Protein AF-A0AAP0HHI8-F1 (afdb_monomer_lite)

Structure (mmCIF, N/CA/C/O backbone):
data_AF-A0AAP0HHI8-F1
#
_entry.id   AF-A0AAP0HHI8-F1
#
loop_
_atom_site.group_PDB
_atom_site.id
_atom_site.type_symbol
_atom_site.label_atom_id
_atom_site.label_alt_id
_atom_site.label_comp_id
_atom_site.label_asym_id
_atom_site.label_entity_id
_atom_site.label_seq_id
_atom_site.pdbx_PDB_ins_code
_atom_site.Cartn_x
_atom_site.Cartn_y
_atom_site.Cartn_z
_atom_site.occupancy
_atom_site.B_iso_or_equiv
_atom_site.auth_seq_id
_atom_site.auth_comp_id
_atom_site.auth_asym_id
_atom_site.auth_atom_id
_atom_site.pdbx_PDB_model_num
ATOM 1 N N . MET A 1 1 ? 8.937 -1.704 11.828 1.00 56.41 1 MET A N 1
ATOM 2 C CA . MET A 1 1 ? 7.585 -2.298 11.725 1.00 56.41 1 MET A CA 1
ATOM 3 C C . MET A 1 1 ? 6.617 -1.222 11.260 1.00 56.41 1 MET A C 1
ATOM 5 O O . MET A 1 1 ? 6.593 -0.177 11.894 1.00 56.41 1 MET A O 1
ATOM 9 N N . HIS A 1 2 ? 5.910 -1.427 10.143 1.00 73.81 2 HIS A N 1
ATOM 10 C CA . HIS A 1 2 ? 4.812 -0.548 9.717 1.00 73.81 2 HIS A CA 1
ATOM 11 C C . HIS A 1 2 ? 3.497 -1.232 10.093 1.00 73.81 2 HIS A C 1
ATOM 13 O O . HIS A 1 2 ? 3.322 -2.398 9.747 1.00 73.81 2 HIS A O 1
ATOM 19 N N . GLN A 1 3 ? 2.611 -0.545 10.809 1.00 81.88 3 GLN A N 1
ATOM 20 C CA . GLN A 1 3 ? 1.309 -1.084 11.211 1.00 81.88 3 GLN A CA 1
ATOM 21 C C . GLN A 1 3 ? 0.217 -0.349 10.444 1.00 81.88 3 GLN A C 1
ATOM 23 O O . GLN A 1 3 ? 0.236 0.877 10.405 1.00 81.88 3 GLN A O 1
ATOM 28 N N . ALA A 1 4 ? -0.702 -1.085 9.825 1.00 85.81 4 ALA A N 1
ATOM 29 C CA . ALA A 1 4 ? -1.831 -0.505 9.110 1.00 85.81 4 ALA A CA 1
ATOM 30 C C . ALA A 1 4 ? -3.136 -0.737 9.881 1.00 85.81 4 ALA A C 1
ATOM 32 O O . ALA A 1 4 ? -3.312 -1.802 10.467 1.00 85.81 4 ALA A O 1
ATOM 33 N N . ASN A 1 5 ? -4.040 0.238 9.835 1.00 87.81 5 ASN A N 1
ATOM 34 C CA . ASN A 1 5 ? -5.405 0.166 10.345 1.00 87.81 5 ASN A CA 1
ATOM 35 C C . ASN A 1 5 ? -6.360 0.640 9.242 1.00 87.81 5 ASN A C 1
ATOM 37 O O . ASN A 1 5 ? -6.081 1.622 8.557 1.00 87.81 5 ASN A O 1
ATOM 41 N N . LEU A 1 6 ? -7.488 -0.042 9.050 1.00 88.75 6 LEU A N 1
ATOM 42 C CA . LEU A 1 6 ? -8.510 0.384 8.092 1.00 88.75 6 LEU A CA 1
ATOM 43 C C . LEU A 1 6 ? -9.340 1.529 8.693 1.00 88.75 6 LEU A C 1
ATOM 45 O O . LEU A 1 6 ? -9.959 1.336 9.735 1.00 88.75 6 LEU A O 1
ATOM 49 N N . ILE A 1 7 ? -9.381 2.683 8.020 1.00 91.75 7 ILE A N 1
ATOM 50 C CA . ILE A 1 7 ? -10.215 3.832 8.414 1.00 91.75 7 ILE A CA 1
ATOM 51 C C . ILE A 1 7 ? -11.561 3.773 7.692 1.00 91.75 7 ILE A C 1
ATOM 53 O O . ILE A 1 7 ? -12.610 3.918 8.314 1.00 91.75 7 ILE A O 1
ATOM 57 N N . ASN A 1 8 ? -11.543 3.544 6.376 1.00 88.31 8 ASN A N 1
ATOM 58 C CA . ASN A 1 8 ? -12.754 3.532 5.563 1.00 88.31 8 ASN A CA 1
ATOM 59 C C . ASN A 1 8 ? -12.696 2.412 4.518 1.00 88.31 8 ASN A C 1
ATOM 61 O O . ASN A 1 8 ? -11.838 2.380 3.633 1.00 88.31 8 ASN A O 1
ATOM 65 N N . ARG A 1 9 ? -13.639 1.470 4.623 1.00 86.19 9 ARG A N 1
ATOM 66 C CA . ARG A 1 9 ? -13.730 0.308 3.732 1.00 86.19 9 ARG A CA 1
ATOM 67 C C . ARG A 1 9 ? -14.242 0.670 2.339 1.00 86.19 9 ARG A C 1
ATOM 69 O O . ARG A 1 9 ? -13.790 0.073 1.360 1.00 86.19 9 ARG A O 1
ATOM 76 N N . ASP A 1 10 ? -15.149 1.635 2.247 1.00 86.75 10 ASP A N 1
ATOM 77 C CA . ASP A 1 10 ? -15.786 2.044 0.996 1.00 86.75 10 ASP A CA 1
ATOM 78 C C . ASP A 1 10 ? -14.804 2.773 0.087 1.00 86.75 10 ASP A C 1
ATOM 80 O O . ASP A 1 10 ? -14.808 2.557 -1.124 1.00 86.75 10 ASP A O 1
ATOM 84 N N . THR A 1 11 ? -13.897 3.568 0.649 1.00 83.56 11 THR A N 1
ATOM 85 C CA . THR A 1 11 ? -12.831 4.246 -0.106 1.00 83.56 11 THR A CA 1
ATOM 86 C C . THR A 1 11 ? -11.542 3.420 -0.177 1.00 83.56 11 THR A C 1
ATOM 88 O O . THR A 1 11 ? -10.712 3.637 -1.061 1.00 83.56 11 THR A O 1
ATOM 91 N N . GLY A 1 12 ? -11.384 2.413 0.688 1.00 87.56 12 GLY A N 1
ATOM 92 C CA . GLY A 1 12 ? -10.142 1.649 0.811 1.00 87.56 12 GLY A CA 1
ATOM 93 C C . GLY A 1 12 ? -9.021 2.494 1.416 1.00 87.56 12 GLY A C 1
ATOM 94 O O . GLY A 1 12 ? -7.895 2.476 0.911 1.00 87.56 12 GLY A O 1
ATOM 95 N N . GLU A 1 13 ? -9.358 3.257 2.451 1.00 92.12 13 GLU A N 1
ATOM 96 C CA . GLU A 1 13 ? -8.476 4.177 3.157 1.00 92.12 13 GLU A CA 1
ATOM 97 C C . GLU A 1 13 ? -7.903 3.540 4.422 1.00 92.12 13 GLU A C 1
ATOM 99 O O . GLU A 1 13 ? -8.629 2.986 5.254 1.00 92.12 13 GLU A O 1
ATOM 104 N N . PHE A 1 14 ? -6.586 3.638 4.564 1.00 90.50 14 PHE A N 1
ATOM 105 C CA . PHE A 1 14 ? -5.817 3.033 5.638 1.00 90.50 14 PHE A CA 1
ATOM 106 C C . PHE A 1 14 ? -4.957 4.076 6.321 1.00 90.50 14 PHE A C 1
ATOM 108 O O . PHE A 1 14 ? -4.244 4.841 5.671 1.00 90.50 14 PHE A O 1
ATOM 115 N N . GLU A 1 15 ? -4.958 4.026 7.641 1.00 90.62 15 GLU A N 1
ATOM 116 C CA . GLU A 1 15 ? -3.914 4.614 8.452 1.00 90.62 15 GLU A CA 1
ATOM 117 C C . GLU A 1 15 ? -2.704 3.686 8.431 1.00 90.62 15 GLU A C 1
ATOM 119 O O . GLU A 1 15 ? -2.843 2.495 8.698 1.00 90.62 15 GLU A O 1
ATOM 124 N N . VAL A 1 16 ? -1.513 4.196 8.141 1.00 87.06 16 VAL A N 1
ATOM 125 C CA . VAL A 1 16 ? -0.277 3.419 8.224 1.00 87.06 16 VAL A CA 1
ATOM 126 C C . VAL A 1 16 ? 0.723 4.140 9.105 1.00 87.06 16 VAL A C 1
ATOM 128 O O . VAL A 1 16 ? 1.270 5.182 8.741 1.00 87.06 16 VAL A O 1
ATOM 131 N N . LEU A 1 17 ? 0.999 3.550 10.261 1.00 84.50 17 LEU A N 1
ATOM 132 C CA . LEU A 1 17 ? 2.037 3.996 11.168 1.00 84.50 17 LEU A CA 1
ATOM 133 C C . LEU A 1 17 ? 3.398 3.560 10.623 1.00 84.50 17 LEU A C 1
ATOM 135 O O . LEU A 1 17 ? 3.709 2.366 10.571 1.00 84.50 17 LEU A O 1
ATOM 139 N N . ALA A 1 18 ? 4.221 4.528 10.222 1.00 70.69 18 ALA A N 1
ATOM 140 C CA . ALA A 1 18 ? 5.595 4.267 9.825 1.00 70.69 18 ALA A CA 1
ATOM 141 C C . ALA A 1 18 ? 6.493 4.057 11.051 1.00 70.69 18 ALA A C 1
ATOM 143 O O . ALA A 1 18 ? 6.644 4.947 11.888 1.00 70.69 18 ALA A O 1
ATOM 144 N N . GLY A 1 19 ? 7.096 2.870 11.160 1.00 61.72 19 GLY A N 1
ATOM 145 C CA . GLY A 1 19 ? 8.020 2.557 12.249 1.00 61.72 19 GLY A CA 1
ATOM 146 C C . GLY A 1 19 ? 9.261 3.449 12.227 1.00 61.72 19 GLY A C 1
ATOM 147 O O . GLY A 1 19 ? 9.740 3.837 11.161 1.00 61.72 19 GLY A O 1
ATOM 148 N N . ARG A 1 20 ? 9.810 3.747 13.411 1.00 55.56 20 ARG A N 1
ATOM 149 C CA . ARG A 1 20 ? 11.046 4.529 13.562 1.00 55.56 20 ARG A CA 1
ATOM 150 C C . ARG A 1 20 ? 12.186 3.874 12.773 1.00 55.56 20 ARG A C 1
ATOM 152 O O . ARG A 1 20 ? 12.538 2.728 13.036 1.00 55.56 20 ARG A O 1
ATOM 159 N N . HIS A 1 21 ? 12.766 4.605 11.823 1.00 54.03 21 HIS A N 1
ATOM 160 C CA . HIS A 1 21 ? 14.046 4.251 11.210 1.00 54.03 21 HIS A CA 1
ATOM 161 C C . HIS A 1 21 ? 15.128 5.061 11.934 1.00 54.03 21 HIS A C 1
ATOM 163 O O . HIS A 1 21 ? 15.070 6.292 11.917 1.00 54.03 21 HIS A O 1
ATOM 169 N N . GLY A 1 22 ? 16.045 4.368 12.615 1.00 46.06 22 GLY A N 1
ATOM 170 C CA . GLY A 1 22 ? 16.957 4.876 13.656 1.00 46.06 22 GLY A CA 1
ATOM 171 C C . GLY A 1 22 ? 18.066 5.844 13.227 1.00 46.06 22 GLY A C 1
ATOM 172 O O . GLY A 1 22 ? 19.156 5.775 13.767 1.00 46.06 22 GLY A O 1
ATOM 173 N N . ASP A 1 23 ? 17.794 6.745 12.290 1.00 49.66 23 ASP A N 1
ATOM 174 C CA . ASP A 1 23 ? 18.743 7.776 11.835 1.00 49.66 23 ASP A CA 1
ATOM 175 C C . ASP A 1 23 ? 18.049 9.134 11.586 1.00 49.66 23 ASP A C 1
ATOM 177 O O . ASP A 1 23 ? 18.624 10.201 11.783 1.00 49.66 23 ASP A O 1
ATOM 181 N N . ARG A 1 24 ? 16.745 9.144 11.272 1.00 51.34 24 ARG A N 1
ATOM 182 C CA . ARG A 1 24 ? 16.010 10.390 10.999 1.00 51.34 24 ARG A CA 1
ATOM 183 C C . ARG A 1 24 ? 15.369 10.936 12.269 1.00 51.34 24 ARG A C 1
ATOM 185 O O . ARG A 1 24 ? 14.168 10.761 12.483 1.00 51.34 24 ARG A O 1
ATOM 192 N N . MET A 1 25 ? 16.162 11.654 13.063 1.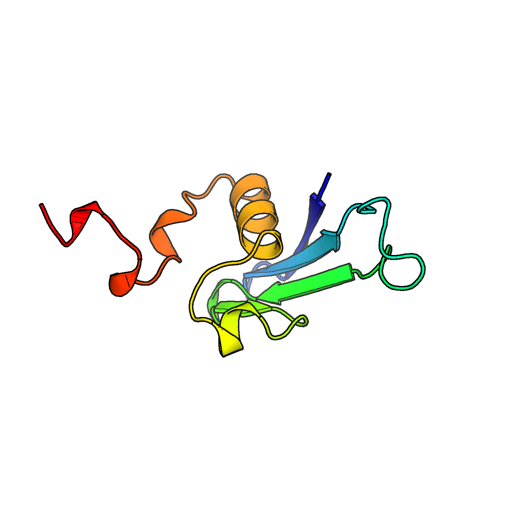00 43.31 25 MET A N 1
ATOM 193 C CA . MET A 1 25 ? 15.783 12.275 14.345 1.00 43.31 25 MET A CA 1
ATOM 194 C C . MET A 1 25 ? 14.581 13.254 14.277 1.00 43.31 25 MET A C 1
ATOM 196 O O . MET A 1 25 ? 14.082 13.685 15.309 1.00 43.31 25 MET A O 1
ATOM 200 N N . HIS A 1 26 ? 14.033 13.541 13.087 1.00 47.66 26 HIS A N 1
ATOM 201 C CA . HIS A 1 26 ? 12.885 14.444 12.893 1.00 47.66 26 HIS A CA 1
ATOM 202 C C . HIS A 1 26 ? 11.698 13.852 12.106 1.00 47.66 26 HIS A C 1
ATOM 204 O O . HIS A 1 26 ? 10.817 14.596 11.681 1.00 47.66 26 HIS A O 1
ATOM 210 N N . LYS A 1 27 ? 11.652 12.534 11.844 1.00 52.56 27 LYS A N 1
ATOM 211 C CA . LYS A 1 27 ? 10.626 11.952 10.945 1.00 52.56 27 LYS A CA 1
ATOM 212 C C . LYS A 1 27 ? 10.143 10.556 11.359 1.00 52.56 27 LYS A C 1
ATOM 214 O O . LYS A 1 27 ? 9.960 9.680 10.518 1.00 52.56 27 LYS A O 1
ATOM 219 N N . GLY A 1 28 ? 9.964 10.336 12.660 1.00 44.69 28 GLY A N 1
ATOM 220 C CA . GLY A 1 28 ? 9.582 9.044 13.241 1.00 44.69 28 GLY A CA 1
ATOM 221 C C . GLY A 1 28 ? 8.374 9.150 14.165 1.00 44.69 28 GLY A C 1
ATOM 222 O O . GLY A 1 28 ? 8.552 9.140 15.374 1.00 44.69 28 GLY A O 1
ATOM 223 N N . ASN A 1 29 ? 7.186 9.310 13.578 1.00 54.44 29 ASN A N 1
ATOM 224 C CA . ASN A 1 29 ? 5.839 9.054 14.133 1.00 54.44 29 ASN A CA 1
ATOM 225 C C . ASN A 1 29 ? 4.763 9.537 13.138 1.00 54.44 29 ASN A C 1
ATOM 227 O O . ASN A 1 29 ? 3.680 9.981 13.506 1.00 54.44 29 ASN A O 1
ATOM 231 N N . ASN A 1 30 ? 5.082 9.511 11.845 1.00 68.31 30 ASN A N 1
ATOM 232 C CA . ASN A 1 30 ? 4.192 10.042 10.834 1.00 68.31 30 ASN A CA 1
ATOM 233 C C . ASN A 1 30 ? 3.223 8.936 10.433 1.00 68.31 30 ASN A C 1
ATOM 235 O O . ASN A 1 30 ? 3.557 8.081 9.614 1.00 68.31 30 ASN A O 1
ATOM 239 N N . THR A 1 31 ? 2.027 8.972 11.011 1.00 80.00 31 THR A N 1
ATOM 240 C CA . THR A 1 31 ? 0.855 8.335 10.419 1.00 80.00 31 THR A CA 1
ATOM 241 C C . THR A 1 31 ? 0.726 8.808 8.977 1.00 80.00 31 THR A C 1
ATOM 243 O O . THR A 1 31 ? 0.816 10.006 8.701 1.00 80.00 31 THR A O 1
ATOM 246 N N . GLN A 1 32 ? 0.565 7.874 8.049 1.00 86.94 32 GLN A N 1
ATOM 247 C CA . GLN A 1 32 ? 0.308 8.169 6.648 1.00 86.94 32 GLN A CA 1
ATOM 248 C C . GLN A 1 32 ? -1.033 7.595 6.239 1.00 86.94 32 GLN A C 1
ATOM 250 O O . GLN A 1 32 ? -1.340 6.452 6.558 1.00 86.94 32 GLN A O 1
ATOM 255 N N . ILE A 1 33 ? -1.798 8.379 5.495 1.00 87.56 33 ILE A N 1
ATOM 256 C CA . ILE A 1 33 ? -3.060 7.936 4.924 1.00 87.56 33 ILE A CA 1
ATOM 257 C C . ILE A 1 33 ? -2.771 7.326 3.560 1.00 87.56 33 ILE A C 1
ATOM 259 O O . ILE A 1 33 ? -2.118 7.943 2.714 1.00 87.56 33 ILE A O 1
ATOM 263 N N . VAL A 1 34 ? -3.222 6.095 3.356 1.00 88.25 34 VAL A N 1
ATOM 264 C CA . VAL A 1 34 ? -3.138 5.376 2.087 1.00 88.25 34 VAL A CA 1
ATOM 265 C C . VAL A 1 34 ? -4.551 5.161 1.575 1.00 88.25 34 VAL A C 1
ATOM 267 O O . VAL A 1 34 ? -5.324 4.454 2.207 1.00 88.25 34 VAL A O 1
ATOM 270 N N . ILE A 1 35 ? -4.870 5.715 0.409 1.00 90.06 35 ILE A N 1
ATOM 271 C CA . ILE A 1 35 ? -6.132 5.455 -0.289 1.00 90.06 35 ILE A CA 1
ATOM 272 C C . ILE A 1 35 ? -5.807 4.512 -1.444 1.00 90.06 35 ILE A C 1
ATOM 274 O O . ILE A 1 35 ? -5.314 4.933 -2.494 1.00 90.06 35 ILE A O 1
ATOM 278 N N . MET A 1 36 ? -6.036 3.212 -1.245 1.00 85.19 36 MET A N 1
ATOM 279 C CA . MET A 1 36 ? -5.596 2.192 -2.204 1.00 85.19 36 MET A CA 1
ATOM 280 C C . MET A 1 36 ? -6.359 2.250 -3.528 1.00 85.19 36 MET A C 1
ATOM 282 O O . MET A 1 36 ? -5.753 2.030 -4.576 1.00 85.19 36 MET A O 1
ATOM 286 N N . LYS A 1 37 ? -7.660 2.578 -3.505 1.00 85.62 37 LYS A N 1
ATOM 287 C CA . LYS A 1 37 ? -8.471 2.704 -4.731 1.00 85.62 37 LYS A CA 1
ATOM 288 C C . LYS A 1 37 ? -7.968 3.820 -5.646 1.00 85.62 37 LYS A C 1
ATOM 290 O O . LYS A 1 37 ? -7.990 3.668 -6.861 1.00 85.62 37 LYS A O 1
ATOM 295 N N . GLU A 1 38 ? -7.470 4.901 -5.055 1.00 87.50 38 GLU A N 1
ATOM 296 C CA . GLU A 1 38 ? -6.935 6.056 -5.781 1.00 87.50 38 GLU A CA 1
ATOM 297 C C . GLU A 1 38 ? -5.426 5.976 -6.024 1.00 87.50 38 GLU A C 1
ATOM 299 O O . GLU A 1 38 ? -4.868 6.871 -6.652 1.00 87.50 38 GLU A O 1
ATOM 304 N N . ARG A 1 39 ? -4.752 4.931 -5.521 1.00 85.19 39 ARG A N 1
ATOM 305 C CA . ARG A 1 39 ? -3.285 4.797 -5.557 1.00 85.19 39 ARG A CA 1
ATOM 306 C C . ARG A 1 39 ? -2.570 6.020 -4.972 1.00 85.19 39 ARG A C 1
ATOM 308 O O . ARG A 1 39 ? -1.575 6.505 -5.506 1.00 85.19 39 ARG A O 1
ATOM 315 N N . LYS A 1 40 ? -3.093 6.536 -3.857 1.00 87.44 40 LYS A N 1
ATOM 316 C CA . LYS A 1 40 ? -2.563 7.729 -3.188 1.00 87.44 40 LYS A CA 1
ATOM 317 C C . LYS A 1 40 ? -2.004 7.399 -1.818 1.00 87.44 40 LYS A C 1
ATOM 319 O O . LYS A 1 40 ? -2.535 6.569 -1.083 1.00 87.44 40 LYS A O 1
ATOM 324 N N . CYS A 1 41 ? -0.946 8.113 -1.457 1.00 86.69 41 CYS A N 1
ATOM 325 C CA . CYS A 1 41 ? -0.446 8.173 -0.093 1.00 86.69 41 CYS A CA 1
ATOM 326 C C . CYS A 1 41 ? -0.208 9.631 0.306 1.00 86.69 41 CYS A C 1
ATOM 328 O O . CYS A 1 41 ? 0.330 10.402 -0.488 1.00 86.69 41 CYS A O 1
ATOM 330 N N . SER A 1 42 ? -0.542 10.008 1.540 1.00 86.81 42 SER A N 1
ATOM 331 C CA . SER A 1 42 ? -0.295 11.357 2.073 1.00 86.81 42 SER A CA 1
ATOM 332 C C . SER A 1 42 ? 1.186 11.754 2.069 1.00 86.81 42 SER A C 1
ATOM 334 O O . SER A 1 42 ? 1.509 12.934 2.153 1.00 86.81 42 SER A O 1
ATOM 336 N N . CYS A 1 43 ? 2.110 10.791 1.946 1.00 82.12 43 CYS A N 1
ATOM 337 C CA . CYS A 1 43 ? 3.538 11.083 1.823 1.00 82.12 43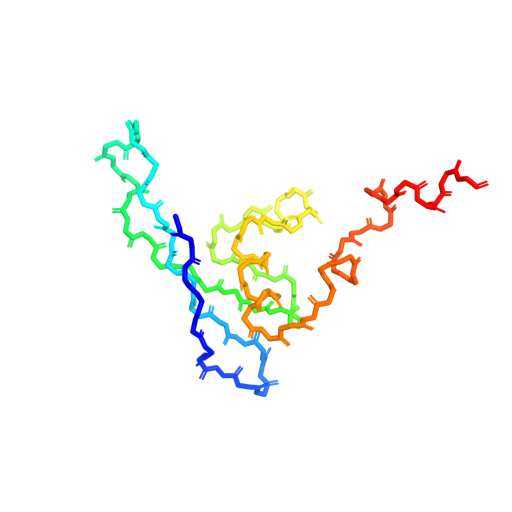 CYS A CA 1
ATOM 338 C C . CYS A 1 43 ? 3.930 11.606 0.432 1.00 82.12 43 CYS A C 1
ATOM 340 O O . CYS A 1 43 ? 5.098 11.936 0.231 1.00 82.12 43 CYS A O 1
ATOM 342 N N . ASN A 1 44 ? 2.991 11.621 -0.522 1.00 81.12 44 ASN A N 1
ATOM 343 C CA . ASN A 1 44 ? 3.132 11.985 -1.935 1.00 81.12 44 ASN A CA 1
ATOM 344 C C . ASN A 1 44 ? 4.099 11.129 -2.766 1.00 81.12 44 ASN A C 1
ATOM 346 O O . ASN A 1 44 ? 4.205 11.310 -3.974 1.00 81.12 44 ASN A O 1
ATOM 350 N N . LYS A 1 45 ? 4.778 10.148 -2.166 1.00 80.94 45 LYS A N 1
ATOM 351 C CA . LYS A 1 45 ? 5.802 9.359 -2.867 1.00 80.94 45 LYS A CA 1
ATOM 352 C C . LYS A 1 45 ? 5.221 8.411 -3.902 1.00 80.94 45 LYS A C 1
ATOM 354 O O . LYS A 1 45 ? 5.841 8.209 -4.936 1.00 80.94 45 LYS A O 1
ATOM 359 N N . TRP A 1 46 ? 4.039 7.856 -3.647 1.00 82.00 46 TRP A N 1
ATOM 360 C CA . TRP A 1 46 ? 3.383 7.002 -4.635 1.00 82.00 46 TRP A CA 1
ATOM 361 C C . TRP A 1 46 ? 3.063 7.811 -5.900 1.00 82.00 46 TRP A C 1
ATOM 363 O O . TRP A 1 46 ? 3.373 7.399 -7.009 1.00 82.00 46 TRP A O 1
ATOM 373 N N . GLN A 1 47 ? 2.556 9.024 -5.715 1.00 81.94 47 GLN A N 1
ATOM 374 C CA . GLN A 1 47 ? 2.198 9.939 -6.787 1.00 81.94 47 GLN A CA 1
ATOM 375 C C . GLN A 1 47 ? 3.431 10.452 -7.542 1.00 81.94 47 GLN A C 1
ATOM 377 O O . GLN A 1 47 ? 3.377 10.609 -8.754 1.00 81.94 47 GLN A O 1
ATOM 382 N N . SER A 1 48 ? 4.544 10.702 -6.845 1.00 80.38 48 SER A N 1
ATOM 383 C CA . SER A 1 48 ? 5.768 11.221 -7.468 1.00 80.38 48 SER A CA 1
ATOM 384 C C . SER A 1 48 ? 6.573 10.175 -8.235 1.00 80.38 48 SER A C 1
ATOM 386 O O . SER A 1 48 ? 7.232 10.529 -9.205 1.00 80.38 48 SER A O 1
ATOM 388 N N . PHE A 1 49 ? 6.572 8.917 -7.787 1.00 75.38 49 PHE A N 1
ATOM 389 C CA . PHE A 1 49 ? 7.464 7.891 -8.334 1.00 75.38 49 PHE A CA 1
ATOM 390 C C . PHE A 1 49 ? 6.738 6.738 -9.037 1.00 75.38 49 PHE A C 1
ATOM 392 O O . PHE A 1 49 ? 7.404 5.835 -9.528 1.00 75.38 49 PHE A O 1
ATOM 399 N N . GLY A 1 50 ? 5.402 6.702 -9.037 1.00 66.88 50 GLY A N 1
ATOM 400 C CA . GLY A 1 50 ? 4.609 5.650 -9.691 1.00 66.88 50 GLY A CA 1
ATOM 401 C C . GLY A 1 50 ? 4.661 4.276 -9.009 1.00 66.88 50 GLY A C 1
ATOM 402 O O . GLY A 1 50 ? 3.810 3.428 -9.261 1.00 66.88 50 GLY A O 1
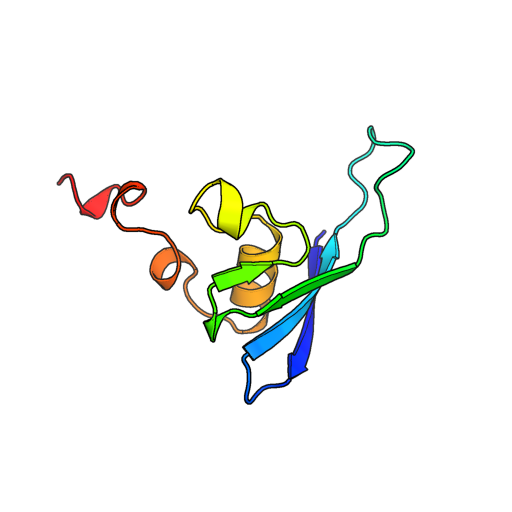ATOM 403 N N . PHE A 1 51 ? 5.599 4.039 -8.085 1.00 68.00 51 PHE A N 1
ATOM 404 C CA . PHE A 1 51 ? 5.709 2.765 -7.383 1.00 68.00 51 PHE A CA 1
ATOM 405 C C . PHE A 1 51 ? 5.081 2.795 -5.985 1.00 68.00 51 PHE A C 1
ATOM 407 O O . PHE A 1 51 ? 5.185 3.789 -5.251 1.00 68.00 51 PHE A O 1
ATOM 414 N N . PRO A 1 52 ? 4.466 1.681 -5.564 1.00 63.72 52 PRO A N 1
ATOM 415 C CA . PRO A 1 52 ? 3.896 1.596 -4.240 1.00 63.72 52 PRO A CA 1
ATOM 416 C C . PRO A 1 52 ? 4.983 1.494 -3.168 1.00 63.72 52 PRO A C 1
ATOM 418 O O . PRO A 1 52 ? 5.720 0.514 -3.067 1.00 63.72 52 PRO A O 1
ATOM 421 N N . TRP A 1 53 ? 5.075 2.532 -2.340 1.00 76.19 53 TRP A N 1
ATOM 422 C CA . TRP A 1 53 ? 5.994 2.572 -1.202 1.00 76.19 53 TRP A CA 1
ATOM 423 C C . TRP A 1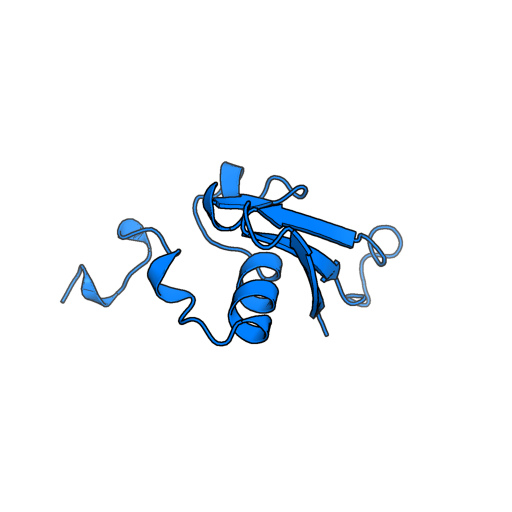 53 ? 5.570 1.636 -0.063 1.00 76.19 53 TRP A C 1
ATOM 425 O O . TRP A 1 53 ? 4.445 1.133 -0.035 1.00 76.19 53 TRP A O 1
ATOM 435 N N . LEU A 1 54 ? 6.456 1.469 0.933 1.00 79.81 54 LEU A N 1
ATOM 436 C CA . LEU A 1 54 ? 6.239 0.628 2.123 1.00 79.81 54 LEU A CA 1
ATOM 437 C C . LEU A 1 54 ? 4.858 0.797 2.781 1.00 79.81 54 LEU A C 1
ATOM 439 O O . LEU A 1 54 ? 4.326 -0.176 3.308 1.00 79.81 54 LEU A O 1
ATOM 443 N N . HIS A 1 55 ? 4.258 1.992 2.735 1.00 84.69 55 HIS A N 1
ATOM 444 C CA . HIS A 1 55 ? 2.927 2.216 3.304 1.00 84.69 55 HIS A CA 1
ATOM 445 C C . HIS A 1 55 ? 1.835 1.405 2.594 1.00 84.69 55 HIS A C 1
ATOM 447 O O . HIS A 1 55 ? 0.992 0.805 3.253 1.00 84.69 55 HIS A O 1
ATOM 453 N N . MET A 1 56 ? 1.871 1.320 1.260 1.00 85.38 56 MET A N 1
ATOM 454 C CA . MET A 1 56 ? 0.924 0.477 0.530 1.00 85.38 56 MET A CA 1
ATOM 455 C C . MET A 1 56 ? 1.199 -1.004 0.785 1.00 85.38 56 MET A C 1
ATOM 457 O O . MET A 1 56 ? 0.258 -1.771 0.959 1.00 85.38 56 MET A O 1
ATOM 461 N N . LEU A 1 57 ? 2.469 -1.418 0.852 1.00 86.56 57 LEU A N 1
ATOM 462 C CA . LEU A 1 57 ? 2.806 -2.808 1.174 1.00 86.56 57 LEU A CA 1
ATOM 463 C C . LEU A 1 57 ? 2.241 -3.214 2.542 1.00 86.56 57 LEU A C 1
ATOM 465 O O . LEU A 1 57 ? 1.704 -4.310 2.673 1.00 86.56 57 LEU A O 1
ATOM 469 N N . ALA A 1 58 ? 2.281 -2.313 3.528 1.00 87.38 58 ALA A N 1
ATOM 470 C CA . ALA A 1 58 ? 1.667 -2.532 4.835 1.00 87.38 58 ALA A CA 1
ATOM 471 C C . ALA A 1 58 ? 0.133 -2.649 4.754 1.00 87.38 58 ALA A C 1
ATOM 473 O O . ALA A 1 58 ? -0.434 -3.569 5.340 1.00 87.38 58 ALA A O 1
ATOM 474 N N . ALA A 1 59 ? -0.538 -1.779 3.990 1.00 86.38 59 ALA A N 1
ATOM 475 C CA . ALA A 1 59 ? -1.984 -1.875 3.766 1.00 86.38 59 ALA A CA 1
ATOM 476 C C . ALA A 1 59 ? -2.373 -3.181 3.042 1.00 86.38 59 ALA A C 1
ATOM 478 O O . ALA A 1 59 ? -3.308 -3.864 3.453 1.00 86.38 59 ALA A O 1
ATOM 479 N N . CYS A 1 60 ? -1.611 -3.587 2.021 1.00 88.50 60 CYS A N 1
ATOM 480 C CA . CYS A 1 60 ? -1.801 -4.853 1.306 1.00 88.50 60 CYS A CA 1
ATOM 481 C C . CYS A 1 60 ? -1.609 -6.066 2.220 1.00 88.50 60 CYS A C 1
ATOM 483 O O . CYS A 1 60 ? -2.414 -6.996 2.171 1.00 88.50 60 CYS A O 1
ATOM 485 N N . ALA A 1 61 ? -0.582 -6.046 3.076 1.00 87.56 61 ALA A N 1
ATOM 486 C CA . ALA A 1 61 ? -0.346 -7.090 4.067 1.00 87.56 61 ALA A CA 1
ATOM 487 C C . ALA A 1 61 ? -1.507 -7.190 5.069 1.00 87.56 61 ALA A C 1
ATOM 489 O O . ALA A 1 61 ? -1.946 -8.296 5.382 1.00 87.56 61 ALA A O 1
ATOM 490 N N . PHE A 1 62 ? -2.054 -6.050 5.507 1.00 87.38 62 PHE A N 1
ATOM 491 C CA . PHE A 1 62 ? -3.204 -5.998 6.413 1.00 87.38 62 PHE A CA 1
ATOM 492 C C . PHE A 1 62 ? -4.450 -6.656 5.809 1.00 87.38 62 PHE A C 1
ATOM 494 O O . PHE A 1 62 ? -5.093 -7.468 6.469 1.00 87.38 62 PHE A O 1
ATOM 501 N N . ILE A 1 63 ? -4.766 -6.375 4.539 1.00 88.06 63 ILE A N 1
ATOM 502 C CA . ILE A 1 63 ? -5.928 -6.979 3.861 1.00 88.06 63 ILE A CA 1
ATOM 503 C C . ILE A 1 63 ? -5.627 -8.289 3.120 1.00 88.06 63 ILE A C 1
ATOM 505 O O . ILE A 1 63 ? -6.504 -8.811 2.433 1.00 88.06 63 ILE A O 1
ATOM 509 N N . ARG A 1 64 ? -4.404 -8.821 3.234 1.00 87.31 64 ARG A N 1
ATOM 510 C CA . ARG A 1 64 ? -3.943 -10.049 2.559 1.00 87.31 64 ARG A CA 1
ATOM 511 C C . ARG A 1 64 ? -4.162 -10.042 1.040 1.00 87.31 64 ARG A C 1
ATOM 513 O O . ARG A 1 64 ? -4.520 -11.058 0.447 1.00 87.31 64 ARG A O 1
ATOM 520 N N . VAL A 1 65 ? -3.931 -8.898 0.399 1.00 88.62 65 VAL A N 1
ATOM 521 C CA . VAL A 1 65 ? -3.989 -8.763 -1.064 1.00 88.62 65 VAL A CA 1
ATOM 522 C C . VAL A 1 65 ? -2.581 -8.740 -1.638 1.00 88.62 65 VAL A C 1
ATOM 524 O O . VAL A 1 65 ? -1.677 -8.125 -1.077 1.00 88.62 65 VAL A O 1
ATOM 527 N N . ASN A 1 66 ? -2.402 -9.392 -2.788 1.00 85.81 66 ASN A N 1
ATOM 528 C CA . ASN A 1 66 ? -1.142 -9.334 -3.513 1.00 85.81 66 ASN A CA 1
ATOM 529 C C . ASN A 1 66 ? -0.866 -7.897 -3.988 1.00 85.81 66 ASN A C 1
ATOM 531 O O . ASN A 1 66 ? -1.621 -7.335 -4.788 1.00 85.81 66 ASN A O 1
ATOM 535 N N . SER A 1 67 ? 0.232 -7.323 -3.498 1.00 83.50 67 SER A N 1
ATOM 536 C CA . SER A 1 67 ? 0.674 -5.966 -3.809 1.00 83.50 67 SER A CA 1
ATOM 537 C C . SER A 1 67 ? 1.024 -5.764 -5.285 1.00 83.50 67 SER A C 1
ATOM 539 O O . SER A 1 67 ? 0.934 -4.636 -5.768 1.00 83.50 67 SER A O 1
ATOM 541 N N . SER A 1 68 ? 1.346 -6.829 -6.028 1.00 81.75 68 SER A N 1
ATOM 542 C CA . SER A 1 68 ? 1.678 -6.759 -7.459 1.00 81.75 68 SER A CA 1
ATOM 543 C C . SER A 1 68 ? 0.565 -6.149 -8.314 1.00 81.75 68 SER A C 1
ATOM 545 O O . SER A 1 68 ? 0.841 -5.538 -9.342 1.00 81.75 68 SER A O 1
ATOM 547 N N . ARG A 1 69 ? -0.694 -6.235 -7.861 1.00 82.56 69 ARG A N 1
ATOM 548 C CA . ARG A 1 69 ? -1.865 -5.648 -8.535 1.00 82.56 69 ARG A CA 1
ATOM 549 C C . ARG A 1 69 ? -1.842 -4.118 -8.585 1.00 82.56 69 ARG A C 1
ATOM 551 O O . ARG A 1 69 ? -2.574 -3.525 -9.375 1.00 82.56 69 ARG A O 1
ATOM 558 N N . PHE A 1 70 ? -1.044 -3.493 -7.727 1.00 80.38 70 PHE A N 1
ATOM 559 C CA . PHE A 1 70 ? -0.936 -2.042 -7.596 1.00 80.38 70 PHE A CA 1
ATOM 560 C C . PHE A 1 70 ? 0.386 -1.492 -8.145 1.00 80.38 70 PHE A C 1
ATOM 562 O O . PHE A 1 70 ? 0.549 -0.276 -8.211 1.00 80.38 70 PH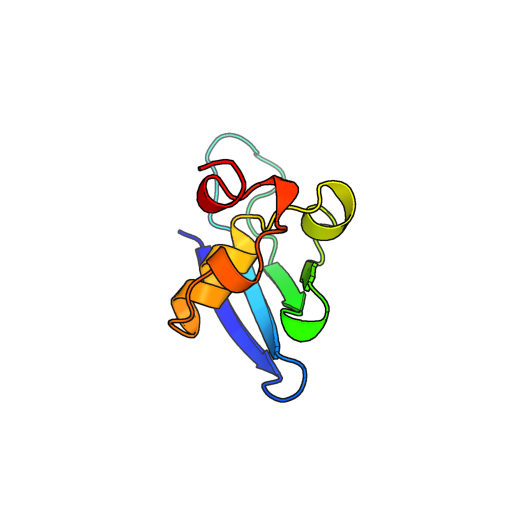E A O 1
ATOM 569 N N . ILE A 1 71 ? 1.317 -2.373 -8.529 1.00 79.06 71 ILE A N 1
ATOM 570 C CA . ILE A 1 71 ? 2.582 -2.006 -9.166 1.00 79.06 71 ILE A CA 1
ATOM 571 C C . ILE A 1 71 ? 2.304 -1.714 -10.642 1.00 79.06 71 ILE A C 1
ATOM 573 O O . ILE A 1 71 ? 1.642 -2.504 -11.321 1.00 79.06 71 ILE A O 1
ATOM 577 N N . GLU A 1 72 ? 2.794 -0.580 -11.143 1.00 77.25 72 GLU A N 1
ATOM 578 C CA . GLU A 1 72 ? 2.649 -0.254 -12.560 1.00 77.25 72 GLU A CA 1
ATOM 579 C C . GLU A 1 72 ? 3.402 -1.253 -13.452 1.00 77.25 72 GLU A C 1
ATOM 581 O O . GLU A 1 72 ? 4.478 -1.719 -13.065 1.00 77.25 72 GLU A O 1
ATOM 586 N N . PRO A 1 73 ? 2.883 -1.570 -14.656 1.00 77.31 73 PRO A N 1
ATOM 587 C CA . PRO A 1 73 ? 3.491 -2.552 -15.556 1.00 77.31 73 PRO A CA 1
ATOM 588 C C . PRO A 1 73 ? 4.967 -2.292 -15.866 1.00 77.31 73 PRO A C 1
ATOM 590 O O . PRO A 1 73 ? 5.735 -3.235 -15.993 1.00 77.31 73 PRO A O 1
ATOM 593 N N . TYR A 1 74 ? 5.387 -1.024 -15.914 1.00 77.25 74 TY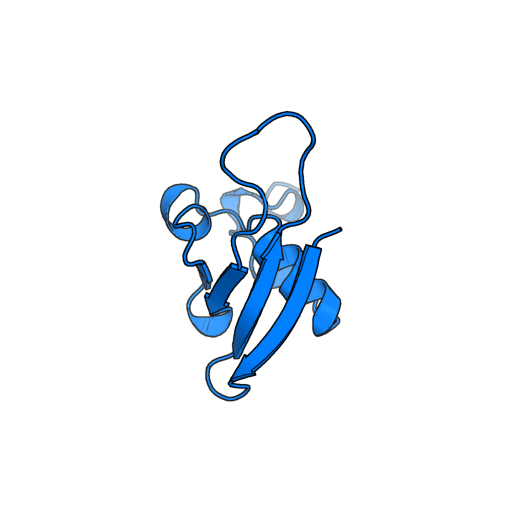R A N 1
ATOM 594 C CA . TYR A 1 74 ? 6.785 -0.652 -16.149 1.00 77.25 74 TYR A CA 1
ATOM 595 C C . TYR A 1 74 ? 7.764 -1.286 -15.142 1.00 77.25 74 TYR A C 1
ATOM 597 O O . TYR A 1 74 ? 8.895 -1.608 -15.499 1.00 77.25 74 TYR A O 1
ATOM 605 N N . TYR A 1 75 ? 7.318 -1.515 -13.904 1.00 74.94 75 TYR A N 1
ATOM 606 C CA . TYR A 1 75 ? 8.120 -2.082 -12.817 1.00 74.94 75 TYR A CA 1
ATOM 607 C C . TYR A 1 75 ? 7.963 -3.604 -12.660 1.00 74.94 75 TYR A C 1
ATOM 609 O O . TYR A 1 75 ? 8.470 -4.180 -11.696 1.00 74.94 75 TYR A O 1
ATOM 617 N N . ARG A 1 76 ? 7.237 -4.269 -13.564 1.00 77.62 76 ARG A N 1
ATOM 618 C CA . ARG A 1 76 ? 6.936 -5.701 -13.495 1.00 77.62 76 ARG A CA 1
ATOM 619 C C . ARG A 1 76 ? 7.888 -6.498 -14.384 1.00 77.62 76 ARG A C 1
ATOM 621 O O . ARG A 1 76 ? 7.931 -6.284 -15.588 1.00 77.62 76 ARG A O 1
ATOM 628 N N . ILE A 1 77 ? 8.641 -7.429 -13.792 1.00 76.75 77 ILE A N 1
ATOM 629 C CA . ILE A 1 77 ? 9.598 -8.279 -14.529 1.00 76.75 77 ILE A CA 1
ATOM 630 C C . ILE A 1 77 ? 8.867 -9.178 -15.537 1.00 76.75 77 ILE A C 1
ATOM 632 O O . ILE A 1 77 ? 9.375 -9.391 -16.631 1.00 76.75 77 ILE A O 1
ATOM 636 N N . ASP A 1 78 ? 7.651 -9.626 -15.206 1.00 77.75 78 ASP A N 1
ATOM 637 C CA . ASP A 1 78 ? 6.811 -10.483 -16.054 1.00 77.75 78 ASP A CA 1
ATOM 638 C C . ASP A 1 78 ? 6.345 -9.823 -17.362 1.00 77.75 78 ASP A C 1
ATOM 640 O O . ASP A 1 78 ? 5.809 -10.501 -18.228 1.00 77.75 78 ASP A O 1
ATOM 644 N N . VAL A 1 79 ? 6.545 -8.511 -17.525 1.00 75.88 79 VAL A N 1
ATOM 645 C CA . VAL A 1 79 ? 6.254 -7.797 -18.781 1.00 75.88 79 VAL A CA 1
ATOM 646 C C . VAL A 1 79 ? 7.387 -7.952 -19.806 1.00 75.88 79 VAL A C 1
ATOM 648 O O . VAL A 1 79 ? 7.163 -7.748 -20.996 1.00 75.88 79 VAL A O 1
ATOM 651 N N . TYR A 1 80 ? 8.595 -8.316 -19.369 1.00 74.88 80 TYR A N 1
ATOM 652 C CA . TYR A 1 80 ? 9.796 -8.387 -20.213 1.00 74.88 80 TYR A CA 1
ATOM 653 C C . TYR A 1 80 ? 10.253 -9.827 -20.509 1.00 74.88 80 TYR A C 1
ATOM 655 O O . TYR A 1 80 ? 11.366 -10.023 -20.999 1.00 74.88 80 TYR A O 1
ATOM 663 N N . THR A 1 81 ? 9.419 -10.821 -20.193 1.00 65.69 81 THR A N 1
ATOM 664 C CA . THR A 1 81 ? 9.652 -12.263 -20.393 1.00 65.69 81 THR A CA 1
ATOM 665 C C . THR A 1 81 ? 8.616 -12.846 -21.332 1.00 65.69 81 THR A C 1
ATOM 667 O O . THR A 1 81 ? 9.015 -13.587 -22.253 1.00 65.69 81 THR A O 1
#

Sequence (81 aa):
MHQANLINRDTGEFEVLAGRHGDRMHKGNNTQIVIMKERKCSCNKWQSFGFPWLHMLAACAFIRVNSSRFIEPYYRIDVYT

Secondary structure (DSSP, 8-state):
--EEEEEETTTTEEEEEPPPPTT-TT-S--EEEEETTTTEETTSHHHHHSS--HHHHHHHHHTT--GGGGS-GGG-GGG--

Radius of gyration: 13.25 Å; chains: 1; bounding box: 34×27×35 Å

pLDDT: mean 77.84, std 12.72, range [43.31, 92.12]

InterPro domains:
  IPR006564 Zinc finger, PMZ-type [SM00575] (39-66)
  IPR007527 Zinc finger, SWIM-type [PF04434] (38-60)

Foldseek 3Di:
DKAWDQPDPVQLKIWIFDDDDPPPPPDHGDTWIARQVVQDIPVCPCVVPVADDPRVVNSCVVVVHDCVVSRDPVPDPVNVD

Organism: NCBI:txid152367